Protein 2HH7 (pdb70)

Solvent-accessible surface area: 6516 Å² total; per-residue (Å²): 220,80,44,84,43,78,93,49,4,63,66,81,94,97,97,10,159,40,60,72,69,29,9,81,152,49,100,144,90,133,28,142,93,66,60,7,120,126,60,71,60,40,12,103,69,20,85,104,108,2,88,142,19,73,70,92,6,49,70,90,47,82,50,54,84,25,106,103,120,59,59,24,122,66,18,71,101,111,30,108,71,82,96,166,197

Foldseek 3Di:
DDDPLRVVLVVLVVVLVVLVVVLVVCVVVVHDPVVSVVSVVVSVVSVVVSVVSVVVCCCVDVLCVLVDDPRPPVSVVVVVVSVPD

Organism: Mycobacterium tuberculosis (strain ATCC 25618 / H37Rv) (NCBI:txid83332)

Sequence (85 aa):
ELTAKKRAALNRLKTVRGHLDGIVRMLESDAYCVDVMKQISAVQSSLERANRVMLHNHLETCFSTAVLDGHGQAAIEELIDAVKF

Radius of gyration: 17.26 Å; Cα contacts (8 Å, |Δi|>4): 41; chains: 1; bounding box: 43×41×21 Å

CATH classification: 1.20.58.1000

Nearest PDB structures (foldseek):
  2hh7-assembly1_A  TM=1.012E+00  e=1.322E-11  Mycobacterium tuberculosis
  4m1p-assembly1_A  TM=8.797E-01  e=3.944E-04  Geobacillus thermodenitrificans NG80-2
  5fmn-assembly1_B  TM=7.597E-01  e=1.605E-03  Synechocystis sp. PCC 6803
  4uig-assembly1_A  TM=8.206E-01  e=2.461E-03  Streptomyces lividans
  5lcy-assembly1_C  TM=7.341E-01  e=7.383E-03  Salmonella enterica subsp. enterica serovar Typhimurium

B-factor: mean 81.81, std 24.93, range [36.91, 161.06]

Secondary structure (DSSP, 8-state):
---HHHHHHHHHHHHHHHHHHHHHHHHHTT--HHHHHHHHHHHHHHHHHHHHHHHHHHIIIIITT-SSTTHHHHHHHHHHHTT--

GO terms:
  GO:0045892 negative regulation of DNA-templated transcription (P, IEP)
  GO:0000976 transcription cis-regulatory region binding (F, EXP)
  GO:0032993 protein-DNA complex (C, EXP)
  GO:0001217 DNA-binding transcription repressor activity (F, EXP)
  GO:0097077 copper ion sensor activity (F, IDA)
  GO:0005507 copper ion binding (F, IDA)
  GO:0003677 DNA binding (F, IDA)
  GO:0010272 response to silver ion (P, IDA)
  GO:0046688 response to copper ion (P, IEP)
  GO:0046688 response to copper ion (P, IDA)
  GO:0005515 protein binding (F, IPI)

Structure (mmCIF, N/CA/C/O backbone):
data_2HH7
#
_entry.id   2HH7
#
_cell.length_a   91.059
_cell.length_b   91.059
_cell.length_c   46.779
_cell.angle_alpha   90.00
_cell.angle_beta   90.00
_cell.angle_gamma   120.00
#
_symmetry.space_group_name_H-M   'P 64 2 2'
#
loop_
_entity.id
_entity.type
_entity.pdbx_description
1 polymer 'Hypothetical protein CsoR'
2 non-polymer 'COPPER (I) ION'
3 water water
#
loop_
_atom_site.group_PDB
_atom_site.id
_atom_site.type_symbol
_atom_site.label_atom_id
_atom_site.label_alt_id
_atom_site.label_comp_id
_atom_site.label_asym_id
_atom_site.label_entity_id
_atom_site.label_seq_id
_atom_site.pdbx_PDB_ins_code
_atom_site.Cartn_x
_atom_site.Cartn_y
_atom_site.Cartn_z
_atom_site.occupancy
_atom_site.B_iso_or_equiv
_atom_site.auth_seq_id
_atom_site.auth_comp_id
_atom_site.auth_asym_id
_atom_site.auth_atom_id
_atom_site.pdbx_PDB_model_num
ATOM 1 N N . GLU A 1 4 ? 29.192 -7.334 -5.503 1.00 106.99 4 GLU A N 1
ATOM 2 C CA . GLU A 1 4 ? 29.581 -7.690 -4.134 1.00 112.00 4 GLU A CA 1
ATOM 3 C C . GLU A 1 4 ? 28.964 -9.031 -3.631 1.00 106.84 4 GLU A C 1
ATOM 4 O O . GLU A 1 4 ? 27.845 -9.400 -4.028 1.00 89.67 4 GLU A O 1
ATOM 10 N N . LEU A 1 5 ? 29.679 -9.732 -2.740 1.00 91.68 5 LEU A N 1
ATOM 11 C CA . LEU A 1 5 ? 29.490 -11.188 -2.565 1.00 93.51 5 LEU A CA 1
ATOM 12 C C . LEU A 1 5 ? 28.615 -11.685 -1.428 1.00 85.93 5 LEU A C 1
ATOM 13 O O . LEU A 1 5 ? 28.903 -11.427 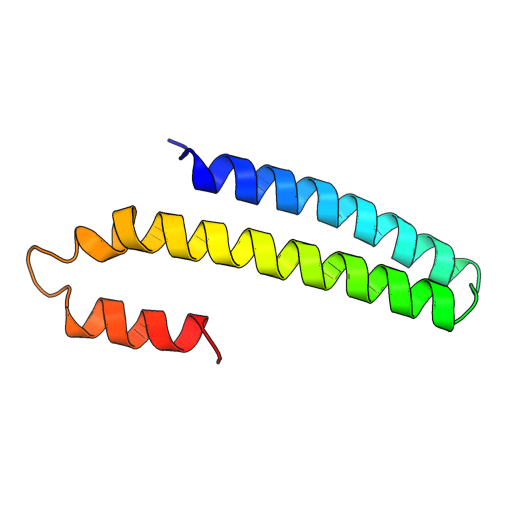-0.258 1.00 90.41 5 LEU A O 1
ATOM 18 N N . THR A 1 6 ? 27.599 -12.471 -1.792 1.00 86.63 6 THR A N 1
ATOM 19 C CA . THR A 1 6 ? 26.613 -13.050 -0.847 1.00 91.29 6 THR A CA 1
ATOM 20 C C . THR A 1 6 ? 27.126 -13.957 0.293 1.00 81.44 6 THR A C 1
ATOM 21 O O . THR A 1 6 ? 28.164 -14.616 0.185 1.00 84.12 6 THR A O 1
ATOM 25 N N . ALA A 1 7 ? 26.378 -13.932 1.395 1.00 91.27 7 ALA A N 1
ATOM 26 C CA . ALA A 1 7 ? 26.266 -15.045 2.348 1.00 106.75 7 ALA A CA 1
ATOM 27 C C . ALA A 1 7 ? 26.700 -16.383 1.746 1.00 98.85 7 ALA A C 1
ATOM 28 O O . ALA A 1 7 ? 27.836 -16.871 1.960 1.00 73.51 7 ALA A O 1
ATOM 30 N N . LYS A 1 8 ? 25.747 -16.941 0.993 1.00 87.91 8 LYS A N 1
A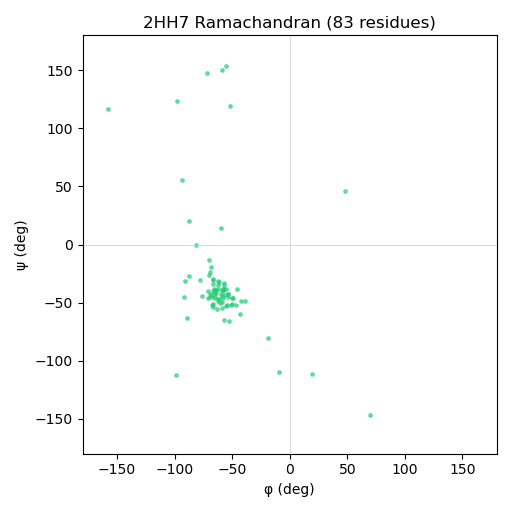TOM 31 C CA . LYS A 1 8 ? 25.836 -18.236 0.340 1.00 89.20 8 LYS A CA 1
ATOM 32 C C . LYS A 1 8 ? 26.980 -18.336 -0.694 1.00 84.23 8 LYS A C 1
ATOM 33 O O . LYS A 1 8 ? 27.730 -19.315 -0.691 1.00 89.79 8 LYS A O 1
ATOM 39 N N . LYS A 1 9 ? 27.123 -17.341 -1.570 1.00 78.14 9 LYS A N 1
ATOM 40 C CA . LYS A 1 9 ? 28.198 -17.371 -2.568 1.00 75.33 9 LYS A CA 1
ATOM 41 C C . LYS A 1 9 ? 29.610 -17.358 -1.981 1.00 78.95 9 LYS A C 1
ATOM 42 O O . LYS A 1 9 ? 30.507 -17.931 -2.571 1.00 63.94 9 LYS A O 1
ATOM 48 N N . ARG A 1 10 ? 29.800 -16.710 -0.831 1.00 69.06 10 ARG A N 1
ATOM 49 C CA . ARG A 1 10 ? 31.047 -16.800 -0.090 1.00 73.37 10 ARG A CA 1
ATOM 50 C C . ARG A 1 10 ? 31.355 -18.247 0.337 1.00 87.36 10 ARG A C 1
ATOM 51 O O . ARG A 1 10 ? 32.462 -18.788 0.119 1.00 71.38 10 ARG A O 1
ATOM 59 N N . ALA A 1 11 ? 30.352 -18.867 0.946 1.00 81.02 11 ALA A N 1
ATOM 60 C CA . ALA A 1 11 ? 30.511 -20.162 1.572 1.00 68.65 11 ALA A CA 1
ATOM 61 C C . ALA A 1 11 ? 30.733 -21.257 0.528 1.00 77.59 11 ALA A C 1
ATOM 62 O O . ALA A 1 11 ? 31.619 -22.120 0.687 1.00 74.10 11 ALA A O 1
ATOM 64 N N . ALA A 1 12 ? 29.910 -21.200 -0.522 1.00 59.95 12 ALA A N 1
ATOM 65 C CA . ALA A 1 12 ? 30.082 -21.984 -1.734 1.00 61.29 12 ALA A CA 1
ATOM 66 C C . ALA A 1 12 ? 31.524 -21.885 -2.278 1.00 65.54 12 ALA A C 1
ATOM 67 O O . ALA A 1 12 ? 32.139 -22.885 -2.653 1.00 56.08 12 ALA A O 1
ATOM 69 N N . LEU A 1 13 ? 32.030 -20.660 -2.315 1.00 57.48 13 LEU A N 1
ATOM 70 C CA . LEU A 1 13 ? 33.383 -20.351 -2.720 1.00 68.00 13 LEU A CA 1
ATOM 71 C C . LEU A 1 13 ? 34.402 -21.000 -1.791 1.00 71.76 13 LEU A C 1
ATOM 72 O O . LEU A 1 13 ? 35.366 -21.610 -2.232 1.00 61.85 13 LEU A O 1
ATOM 77 N N . ASN A 1 14 ? 34.215 -20.847 -0.494 1.00 62.32 14 ASN A N 1
ATOM 7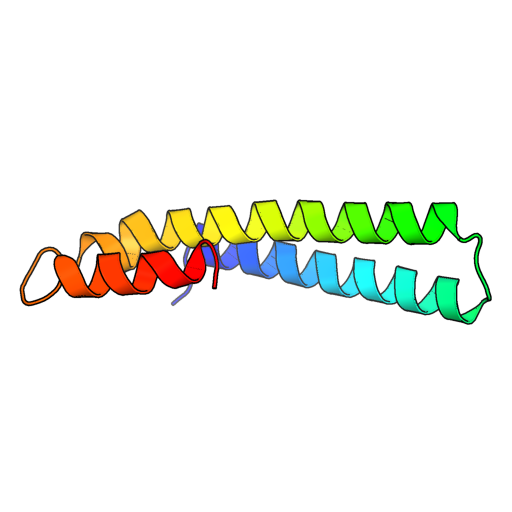8 C CA . ASN A 1 14 ? 35.176 -21.434 0.401 1.00 64.49 14 ASN A CA 1
ATOM 79 C C . ASN A 1 14 ? 35.080 -22.947 0.316 1.00 72.99 14 ASN A C 1
ATOM 80 O O . ASN A 1 14 ? 36.104 -23.623 0.248 1.00 63.94 14 ASN A O 1
ATOM 85 N N . ARG A 1 15 ? 33.851 -23.464 0.289 1.00 59.62 15 ARG A N 1
ATOM 86 C CA . ARG A 1 15 ? 33.633 -24.884 0.094 1.00 62.04 15 ARG A CA 1
ATOM 87 C C . ARG A 1 15 ? 34.405 -25.395 -1.132 1.00 61.60 15 ARG A C 1
ATOM 88 O O . ARG A 1 15 ? 35.159 -26.367 -1.031 1.00 54.60 15 ARG A O 1
ATOM 96 N N . LEU A 1 16 ? 34.224 -24.724 -2.266 1.00 56.40 16 LEU A N 1
ATOM 97 C CA . LEU A 1 16 ? 34.952 -25.021 -3.499 1.00 64.26 16 LEU A CA 1
ATOM 98 C C . LEU A 1 16 ? 36.475 -24.987 -3.353 1.00 69.64 16 LEU A C 1
ATOM 99 O O . LEU A 1 16 ? 37.171 -25.811 -3.970 1.00 59.94 16 LEU A O 1
ATOM 104 N N . LYS A 1 17 ? 36.987 -24.033 -2.566 1.00 59.36 17 LYS A N 1
ATOM 105 C CA . LYS A 1 17 ? 38.430 -23.902 -2.368 1.00 64.80 17 LYS A CA 1
ATOM 106 C C . LYS A 1 17 ? 38.952 -25.122 -1.615 1.00 70.81 17 LYS A C 1
ATOM 107 O O . LYS A 1 17 ? 39.931 -25.765 -2.036 1.00 64.72 17 LYS A O 1
ATOM 113 N N . THR A 1 18 ? 38.291 -25.412 -0.498 1.00 56.94 18 THR A N 1
ATOM 114 C CA . THR A 1 18 ? 38.460 -26.659 0.242 1.00 73.36 18 THR A CA 1
ATOM 115 C C . THR A 1 18 ? 38.456 -27.930 -0.638 1.00 67.11 18 THR A C 1
ATOM 116 O O . THR A 1 18 ? 39.218 -28.855 -0.395 1.00 64.35 18 THR A O 1
ATOM 120 N N . VAL A 1 19 ? 37.608 -27.959 -1.660 1.00 58.30 19 VAL A N 1
ATOM 121 C CA . VAL A 1 19 ? 37.470 -29.145 -2.489 1.00 69.24 19 VAL A CA 1
ATOM 122 C C . VAL A 1 19 ? 38.636 -29.258 -3.481 1.00 78.97 19 VAL A C 1
ATOM 123 O O . VAL A 1 19 ? 39.045 -30.367 -3.884 1.00 73.62 19 VAL A O 1
ATOM 127 N N . ARG A 1 20 ? 39.169 -28.112 -3.891 1.00 70.78 20 ARG A N 1
ATOM 128 C CA . ARG A 1 20 ? 40.304 -28.142 -4.801 1.00 74.33 20 ARG A CA 1
ATOM 129 C C . ARG A 1 20 ? 41.542 -28.735 -4.125 1.00 65.37 20 ARG A C 1
ATOM 130 O O . ARG A 1 20 ? 42.363 -29.347 -4.772 1.00 65.39 20 ARG A O 1
ATOM 138 N N . GLY A 1 21 ? 41.644 -28.571 -2.813 1.00 57.37 21 GLY A N 1
ATOM 139 C CA . GLY A 1 21 ? 42.746 -29.118 -2.057 1.00 72.16 21 GLY A CA 1
ATOM 140 C C . GLY A 1 21 ? 42.531 -30.600 -1.878 1.00 82.53 21 GLY A C 1
ATOM 141 O O . GLY A 1 21 ? 43.468 -31.390 -2.051 1.00 63.82 21 GLY A O 1
ATOM 142 N N . HIS A 1 22 ? 41.292 -30.963 -1.533 1.00 73.36 22 HIS A N 1
ATOM 143 C CA . HIS A 1 22 ? 40.870 -32.355 -1.466 1.00 74.42 22 HIS A CA 1
ATOM 144 C C . HIS A 1 22 ? 41.253 -33.100 -2.764 1.00 64.01 22 HIS A C 1
ATOM 145 O O . HIS A 1 22 ? 41.790 -34.199 -2.730 1.00 63.68 22 HIS A O 1
ATOM 152 N N . LEU A 1 23 ? 40.974 -32.472 -3.900 1.00 63.33 23 LEU A N 1
ATOM 153 C CA . LEU A 1 23 ? 41.337 -32.967 -5.232 1.00 70.14 23 LEU A CA 1
ATOM 154 C C . LEU A 1 23 ? 42.846 -33.196 -5.466 1.00 70.25 23 LEU A C 1
ATOM 155 O O . LEU A 1 23 ? 43.267 -34.125 -6.166 1.00 60.31 23 LEU A O 1
ATOM 160 N N . ASP A 1 24 ? 43.644 -32.286 -4.921 1.00 72.65 24 ASP A N 1
ATOM 161 C CA . ASP A 1 24 ? 45.101 -32.343 -4.983 1.00 74.45 24 ASP A CA 1
ATOM 162 C C . ASP A 1 24 ? 45.651 -33.607 -4.362 1.00 67.44 24 ASP A C 1
ATOM 163 O O . ASP A 1 24 ? 46.573 -34.232 -4.893 1.00 54.31 24 ASP A O 1
ATOM 168 N N . GLY A 1 25 ? 45.079 -33.917 -3.199 1.00 69.32 25 GLY A N 1
ATOM 169 C CA . GLY A 1 25 ? 45.381 -35.084 -2.402 1.00 65.98 25 GLY A CA 1
ATOM 170 C C . GLY A 1 25 ? 45.102 -36.337 -3.181 1.00 70.87 25 GLY A C 1
ATOM 171 O O . GLY A 1 25 ? 45.906 -37.268 -3.158 1.00 67.47 25 GLY A O 1
ATOM 172 N N . ILE A 1 26 ? 43.980 -36.345 -3.895 1.00 62.28 26 ILE A N 1
ATOM 173 C CA . ILE A 1 26 ? 43.581 -37.515 -4.645 1.00 56.76 26 ILE A CA 1
ATOM 174 C C . ILE A 1 26 ? 44.510 -37.692 -5.826 1.00 54.66 26 ILE A C 1
ATOM 175 O O . ILE A 1 26 ? 44.951 -38.806 -6.102 1.00 66.53 26 ILE A O 1
ATOM 180 N N . VAL A 1 27 ? 44.781 -36.597 -6.539 1.00 64.80 27 VAL A N 1
ATOM 181 C CA . VAL A 1 27 ? 45.730 -36.596 -7.669 1.00 78.76 27 VAL A CA 1
ATOM 182 C C . VAL A 1 27 ? 47.070 -37.167 -7.224 1.00 72.37 27 VAL A C 1
ATOM 183 O O . VAL A 1 27 ? 47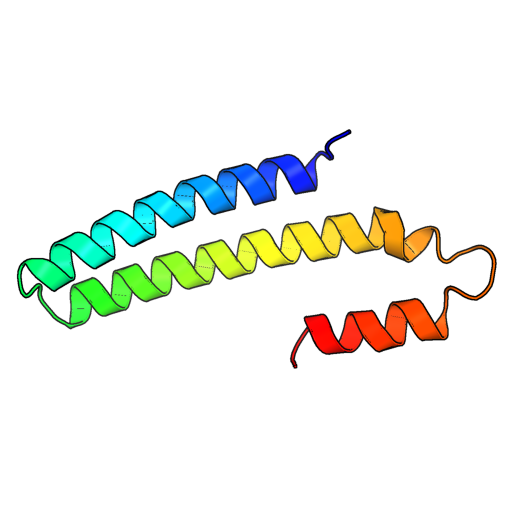.672 -37.979 -7.895 1.00 67.22 27 VAL A O 1
ATOM 187 N N . ARG A 1 28 ? 47.483 -36.754 -6.041 1.00 61.49 28 ARG A N 1
ATOM 188 C CA . ARG A 1 28 ? 48.709 -37.170 -5.424 1.00 69.54 28 ARG A CA 1
ATOM 189 C C . ARG A 1 28 ? 48.757 -38.691 -5.125 1.00 73.81 28 ARG A C 1
ATOM 190 O O . ARG A 1 28 ? 49.672 -39.423 -5.528 1.00 68.22 28 ARG A O 1
ATOM 198 N N . MET A 1 29 ? 47.778 -39.178 -4.400 1.00 64.34 29 MET A N 1
ATOM 199 C CA . MET A 1 29 ? 47.775 -40.591 -4.104 1.00 81.12 29 MET A CA 1
ATOM 200 C C . MET A 1 29 ? 47.665 -41.473 -5.360 1.00 74.37 29 MET A C 1
ATOM 201 O O . MET A 1 29 ? 48.252 -42.545 -5.428 1.00 67.34 29 MET A O 1
ATOM 206 N N . LEU A 1 30 ? 46.926 -41.010 -6.356 1.00 75.43 30 LEU A N 1
ATOM 207 C CA . LEU A 1 30 ? 46.783 -41.772 -7.589 1.00 78.07 30 LEU A CA 1
ATOM 208 C C . LEU A 1 30 ? 48.150 -41.835 -8.258 1.00 71.35 30 LEU A C 1
ATOM 209 O O . LEU A 1 30 ? 48.547 -42.851 -8.819 1.00 85.12 30 LEU A O 1
ATOM 214 N N . GLU A 1 31 ? 48.881 -40.740 -8.178 1.00 67.89 31 GLU A N 1
ATOM 215 C CA . GLU A 1 31 ? 50.227 -40.677 -8.737 1.00 86.39 31 GLU A CA 1
ATOM 216 C C . GLU A 1 31 ? 51.196 -41.691 -8.078 1.00 83.83 31 GLU A C 1
ATOM 217 O O . GLU A 1 31 ? 52.091 -42.210 -8.741 1.00 74.08 31 GLU A O 1
ATOM 223 N N . SER A 1 32 ? 50.988 -41.962 -6.788 1.00 63.87 32 SER A N 1
ATOM 224 C CA . SER A 1 32 ? 51.754 -42.935 -6.028 1.00 71.34 32 SER A CA 1
ATOM 225 C C . SER A 1 32 ? 51.187 -44.341 -6.116 1.00 78.55 32 SER A C 1
ATOM 226 O O . SER A 1 32 ? 51.487 -45.172 -5.251 1.00 77.61 32 SER A O 1
ATOM 229 N N . ASP A 1 33 ? 50.371 -44.582 -7.153 1.00 76.88 33 ASP A N 1
ATOM 230 C CA . ASP A 1 33 ? 49.635 -45.841 -7.374 1.00 72.34 33 ASP A CA 1
ATOM 231 C C . ASP A 1 33 ? 48.895 -46.349 -6.115 1.00 66.56 33 ASP A C 1
ATOM 232 O O . ASP A 1 33 ? 48.948 -47.543 -5.766 1.00 61.48 33 ASP 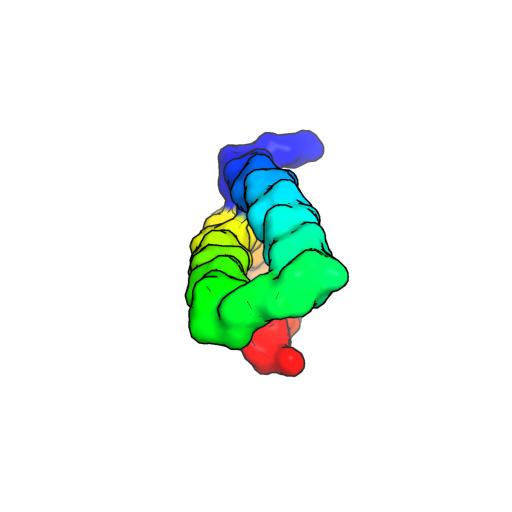A O 1
ATOM 237 N N . ALA A 1 34 ? 48.198 -45.424 -5.450 1.00 60.60 34 ALA A N 1
ATOM 238 C CA . ALA A 1 34 ? 47.366 -45.722 -4.262 1.00 69.65 34 ALA A CA 1
ATOM 239 C C . ALA A 1 34 ? 46.296 -46.803 -4.427 1.00 72.49 34 ALA A C 1
ATOM 240 O O . ALA A 1 34 ? 45.778 -47.048 -5.520 1.00 72.46 34 ALA A O 1
ATOM 242 N N . TYR A 1 35 ? 45.970 -47.429 -3.306 1.00 63.80 35 TYR A N 1
ATOM 243 C CA . TYR A 1 35 ? 44.881 -48.390 -3.228 1.00 74.60 35 TYR A CA 1
ATOM 244 C C . TYR A 1 35 ? 43.523 -47.884 -3.781 1.00 78.00 35 TYR A C 1
ATOM 245 O O . TYR A 1 35 ? 42.944 -46.876 -3.300 1.00 62.83 35 TYR A O 1
ATOM 254 N N . CYS A 1 36 ? 43.055 -48.606 -4.799 1.00 61.60 36 CYS A N 1
ATOM 255 C CA . CYS A 1 36 ? 41.860 -48.276 -5.548 1.00 68.14 36 CYS A CA 1
ATOM 256 C C . CYS A 1 36 ? 40.703 -47.821 -4.645 1.00 64.80 36 CYS A C 1
ATOM 257 O O . CYS A 1 36 ? 40.081 -46.795 -4.878 1.00 58.88 36 CYS A O 1
ATOM 260 N N . VAL A 1 37 ? 40.420 -48.568 -3.601 1.00 58.60 37 VAL A N 1
ATOM 261 C CA . VAL A 1 37 ? 39.201 -48.306 -2.866 1.00 61.96 37 VAL A CA 1
ATOM 262 C C . VAL A 1 37 ? 39.307 -46.986 -2.133 1.00 66.85 37 VAL A C 1
ATOM 263 O O . VAL A 1 37 ? 38.374 -46.201 -2.101 1.00 74.22 37 VAL A O 1
ATOM 267 N N . ASP A 1 38 ? 40.464 -46.749 -1.538 1.00 72.74 38 ASP A N 1
ATOM 268 C CA . ASP A 1 38 ? 40.747 -45.505 -0.831 1.00 74.19 38 ASP A CA 1
ATOM 269 C C . ASP A 1 38 ? 40.541 -44.217 -1.667 1.00 66.96 38 ASP A C 1
ATOM 270 O O . ASP A 1 38 ? 39.852 -43.269 -1.212 1.00 61.08 38 ASP A O 1
ATOM 275 N N . VAL A 1 39 ? 41.179 -44.202 -2.849 1.00 48.05 39 VAL A N 1
ATOM 276 C CA . VAL A 1 39 ? 40.962 -43.239 -3.937 1.00 52.87 39 VAL A CA 1
ATOM 277 C C . VAL A 1 39 ? 39.460 -43.078 -4.302 1.00 70.71 39 VAL A C 1
ATOM 278 O O . VAL A 1 39 ? 38.938 -41.967 -4.377 1.00 53.15 39 VAL A O 1
ATOM 282 N N . MET A 1 40 ? 38.783 -44.201 -4.543 1.00 65.82 40 MET A N 1
ATOM 283 C CA . MET A 1 40 ? 37.363 -44.188 -4.789 1.00 57.77 40 MET A CA 1
ATOM 284 C C . MET A 1 40 ? 36.593 -43.476 -3.684 1.00 63.13 40 MET A C 1
ATOM 285 O O . MET A 1 40 ? 35.730 -42.669 -3.979 1.00 47.04 40 MET A O 1
ATOM 290 N N . LYS A 1 41 ? 36.918 -43.750 -2.422 1.00 53.25 41 LYS A N 1
ATOM 291 C CA . LYS A 1 41 ? 36.255 -43.073 -1.303 1.00 56.09 41 LYS A CA 1
ATOM 292 C C . LYS A 1 41 ? 36.626 -41.583 -1.157 1.00 69.37 41 LYS A C 1
ATOM 293 O O . LYS A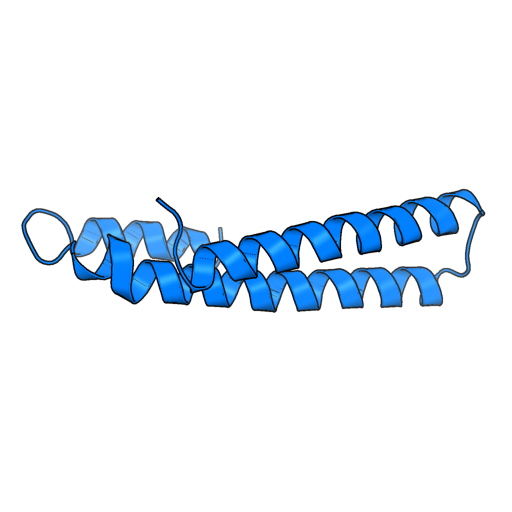 1 41 ? 35.856 -40.812 -0.588 1.00 67.74 41 LYS A O 1
ATOM 299 N N . GLN A 1 42 ? 37.804 -41.168 -1.619 1.00 58.83 42 GLN A N 1
ATOM 300 C CA . GLN A 1 42 ? 38.125 -39.739 -1.549 1.00 61.23 42 GLN A CA 1
ATOM 301 C C . GLN A 1 42 ? 37.270 -39.028 -2.568 1.00 63.34 42 GLN A C 1
ATOM 302 O O . GLN A 1 42 ? 36.751 -37.947 -2.333 1.00 61.01 42 GLN A O 1
ATOM 308 N N . ILE A 1 43 ? 37.143 -39.678 -3.713 1.00 63.53 43 ILE A N 1
ATOM 309 C CA . ILE A 1 43 ? 36.484 -39.120 -4.860 1.00 55.09 43 ILE A CA 1
ATOM 310 C C . ILE A 1 43 ? 35.013 -38.886 -4.536 1.00 65.98 43 ILE A C 1
ATOM 311 O O . ILE A 1 43 ? 34.427 -37.840 -4.832 1.00 60.68 43 ILE A O 1
ATOM 316 N N . SER A 1 44 ? 34.446 -39.857 -3.856 1.00 60.85 44 SER A N 1
ATOM 317 C CA . SER A 1 44 ? 33.136 -39.737 -3.306 1.00 54.54 44 SER A CA 1
ATOM 318 C C . SER A 1 44 ? 32.992 -38.662 -2.234 1.00 56.61 44 SER A C 1
ATOM 319 O O . SER A 1 44 ? 31.964 -38.006 -2.158 1.00 60.65 44 SER A O 1
ATOM 322 N N . ALA A 1 45 ? 33.983 -38.516 -1.372 1.00 52.95 45 ALA A N 1
ATOM 323 C CA . ALA A 1 45 ? 33.962 -37.424 -0.418 1.00 56.79 45 ALA A CA 1
ATOM 324 C C . ALA A 1 45 ? 33.882 -36.060 -1.164 1.00 67.92 45 ALA A C 1
ATOM 325 O O . ALA A 1 45 ? 33.077 -35.202 -0.818 1.00 59.59 45 ALA A O 1
ATOM 327 N N . VAL A 1 46 ? 34.699 -35.884 -2.199 1.00 58.20 46 VAL A N 1
ATOM 328 C CA . VAL A 1 46 ? 34.708 -34.660 -2.985 1.00 63.99 46 VAL A CA 1
ATOM 329 C C . VAL A 1 46 ? 33.325 -34.378 -3.600 1.00 69.46 46 VAL A C 1
ATOM 330 O O . VAL A 1 46 ? 32.812 -33.268 -3.486 1.00 61.28 46 VAL A O 1
ATOM 334 N N . GLN A 1 47 ? 32.731 -35.386 -4.244 1.00 64.39 47 GLN A N 1
ATOM 335 C CA . GLN A 1 47 ? 31.408 -35.250 -4.856 1.00 65.33 47 GLN A CA 1
ATOM 336 C C . GLN A 1 47 ? 30.327 -34.822 -3.853 1.00 71.68 47 GLN A C 1
ATOM 337 O O . GLN A 1 47 ? 29.421 -34.039 -4.177 1.00 62.10 47 GLN A O 1
ATOM 343 N N . SER A 1 48 ? 30.395 -35.344 -2.639 1.00 53.55 48 SER A N 1
ATOM 344 C CA . SER A 1 48 ? 29.398 -34.960 -1.652 1.00 69.82 48 SER A CA 1
ATOM 345 C C . SER A 1 48 ? 29.481 -33.457 -1.270 1.00 75.66 48 SER A C 1
ATOM 346 O O . SER A 1 48 ? 28.439 -32.767 -1.124 1.00 61.82 48 SER A O 1
ATOM 349 N N . SER A 1 49 ? 30.715 -32.961 -1.133 1.00 65.50 49 SER A N 1
ATOM 350 C CA . SER A 1 49 ? 30.967 -31.553 -0.852 1.00 62.51 49 SER A CA 1
ATOM 351 C C . SER A 1 49 ? 30.486 -30.669 -2.038 1.00 72.87 49 SER A C 1
ATOM 352 O O . SER A 1 49 ? 29.897 -29.588 -1.849 1.00 66.92 49 SER A O 1
ATOM 355 N N . LEU A 1 50 ? 30.712 -31.158 -3.258 1.00 54.00 50 LEU A N 1
ATOM 356 C CA . LEU A 1 50 ? 30.187 -30.520 -4.458 1.00 56.23 50 LEU A CA 1
ATOM 357 C C . LEU A 1 50 ? 28.656 -30.409 -4.414 1.00 73.84 50 LEU A C 1
ATOM 358 O O . LEU A 1 50 ? 28.076 -29.390 -4.814 1.00 64.57 50 LEU A O 1
ATOM 363 N N . GLU A 1 51 ? 28.003 -31.456 -3.917 1.00 71.68 51 GLU A N 1
ATOM 364 C CA . GLU A 1 51 ? 26.555 -31.452 -3.877 1.00 75.73 51 GLU A CA 1
ATOM 365 C C . GLU A 1 51 ? 26.067 -30.400 -2.909 1.00 67.52 51 GLU A C 1
ATOM 366 O O . GLU A 1 51 ? 25.106 -29.714 -3.198 1.00 60.87 51 GLU A O 1
ATOM 372 N N . ARG A 1 52 ? 26.752 -30.278 -1.772 1.00 72.78 52 ARG A N 1
ATOM 373 C CA . ARG A 1 52 ? 26.388 -29.308 -0.754 1.00 75.07 52 ARG A CA 1
ATOM 374 C C . ARG A 1 52 ? 26.564 -27.871 -1.257 1.00 81.84 52 ARG A C 1
ATOM 375 O O . ARG A 1 52 ? 25.685 -27.015 -1.059 1.00 74.12 52 ARG A O 1
ATOM 383 N N . ALA A 1 53 ? 27.695 -27.626 -1.918 1.00 72.59 53 ALA A N 1
ATOM 384 C CA . ALA A 1 53 ? 27.991 -26.325 -2.483 1.00 70.40 53 ALA A CA 1
ATOM 385 C C . ALA A 1 53 ? 26.958 -25.946 -3.558 1.00 68.65 53 ALA A C 1
ATOM 386 O O . ALA A 1 53 ? 26.558 -24.773 -3.684 1.00 52.75 53 ALA A O 1
ATOM 388 N N . ASN A 1 54 ? 26.540 -26.931 -4.345 1.00 50.37 54 ASN A N 1
ATOM 389 C CA . ASN A 1 54 ? 25.628 -26.630 -5.431 1.00 62.92 54 ASN A CA 1
ATOM 390 C C . ASN A 1 54 ? 24.276 -26.241 -4.899 1.00 75.37 54 ASN A C 1
ATOM 391 O O . ASN A 1 54 ? 23.501 -25.574 -5.574 1.00 76.79 54 ASN A O 1
ATOM 396 N N . ARG A 1 55 ? 23.974 -26.680 -3.691 1.00 59.05 55 ARG A N 1
ATOM 397 C CA . ARG A 1 55 ? 22.631 -26.501 -3.222 1.00 79.18 55 ARG A CA 1
ATOM 398 C C . ARG A 1 55 ? 22.516 -25.167 -2.470 1.00 78.12 55 ARG A C 1
ATOM 399 O O . ARG A 1 55 ? 21.460 -24.507 -2.503 1.00 65.14 55 ARG A O 1
ATOM 407 N N . VAL A 1 56 ? 23.613 -24.773 -1.824 1.00 60.50 56 VAL A N 1
ATOM 408 C CA . VAL A 1 56 ? 23.773 -23.401 -1.380 1.00 70.76 56 VAL A CA 1
ATOM 409 C C . VAL A 1 56 ? 23.636 -22.419 -2.570 1.00 70.84 56 VAL A C 1
ATOM 410 O O . VAL A 1 56 ? 22.943 -21.402 -2.458 1.00 62.85 56 VAL A O 1
ATOM 414 N N . MET A 1 57 ? 24.263 -22.757 -3.703 1.00 58.52 57 MET A N 1
ATOM 415 C CA . MET A 1 57 ? 24.131 -21.984 -4.941 1.00 67.57 57 MET A CA 1
ATOM 416 C C . MET A 1 57 ? 22.664 -21.772 -5.313 1.00 64.16 57 MET A C 1
ATOM 417 O O . MET A 1 57 ? 22.172 -20.653 -5.321 1.00 62.24 57 MET A O 1
ATOM 422 N N . LEU A 1 58 ? 22.000 -22.868 -5.633 1.00 66.69 58 LEU A N 1
ATOM 423 C CA . LEU A 1 58 ? 20.576 -22.919 -5.842 1.00 61.92 58 LEU A CA 1
ATOM 424 C C . LEU A 1 58 ? 19.832 -22.048 -4.856 1.00 72.89 58 LEU A C 1
ATOM 425 O O . LEU A 1 58 ? 18.920 -21.259 -5.238 1.00 46.47 58 LEU A O 1
ATOM 430 N N . HIS A 1 59 ? 20.200 -22.214 -3.587 1.00 48.24 59 HIS A N 1
ATOM 431 C CA . HIS A 1 59 ? 19.472 -21.523 -2.562 1.00 53.63 59 HIS A CA 1
ATOM 432 C C . HIS A 1 59 ? 19.680 -20.020 -2.688 1.00 69.61 59 HIS A C 1
ATOM 433 O O . HIS A 1 59 ? 18.698 -19.259 -2.809 1.00 63.50 59 HIS A O 1
ATOM 440 N N . ASN A 1 60 ? 20.944 -19.599 -2.710 1.00 64.20 60 ASN A N 1
ATOM 441 C CA . ASN A 1 60 ? 21.255 -18.238 -3.134 1.00 63.99 60 ASN A CA 1
ATOM 442 C C . ASN A 1 60 ? 20.497 -17.749 -4.384 1.00 61.25 60 ASN A C 1
ATOM 443 O O . ASN A 1 60 ? 19.820 -16.738 -4.343 1.00 65.14 60 ASN A O 1
ATOM 448 N N . HIS A 1 61 ? 20.667 -18.437 -5.501 1.00 45.54 61 HIS A N 1
ATOM 449 C CA . HIS A 1 61 ? 19.929 -18.129 -6.712 1.00 61.00 61 HIS A CA 1
ATOM 450 C C . HIS A 1 61 ? 18.424 -17.918 -6.501 1.00 73.34 61 HIS A C 1
ATOM 451 O O . HIS A 1 61 ? 17.861 -16.919 -6.957 1.00 68.32 61 HIS A O 1
ATOM 458 N N . LEU A 1 62 ? 17.752 -18.855 -5.846 1.00 65.92 62 LEU A N 1
ATOM 459 C CA . LEU A 1 62 ? 16.314 -18.673 -5.652 1.00 74.32 62 LEU A CA 1
ATOM 460 C C . LEU A 1 62 ? 15.914 -17.348 -4.972 1.00 80.14 62 LEU A C 1
ATOM 461 O O . LEU A 1 62 ? 15.087 -16.626 -5.522 1.00 68.80 62 LEU A O 1
ATOM 466 N N . GLU A 1 63 ? 16.485 -17.018 -3.807 1.00 68.90 63 GLU A N 1
ATOM 467 C CA . GLU A 1 63 ? 16.143 -15.747 -3.153 1.00 70.36 63 GLU A CA 1
ATOM 468 C C . GLU A 1 63 ? 16.654 -14.505 -3.906 1.00 81.06 63 GLU A C 1
ATOM 469 O O . GLU A 1 63 ? 16.158 -13.379 -3.723 1.00 87.28 63 GLU A O 1
ATOM 475 N N . THR A 1 64 ? 17.637 -14.742 -4.761 1.00 75.25 64 THR A N 1
ATOM 476 C CA . THR A 1 64 ? 18.436 -13.714 -5.406 1.00 67.00 64 THR A CA 1
ATOM 477 C C . THR A 1 64 ? 17.875 -13.512 -6.796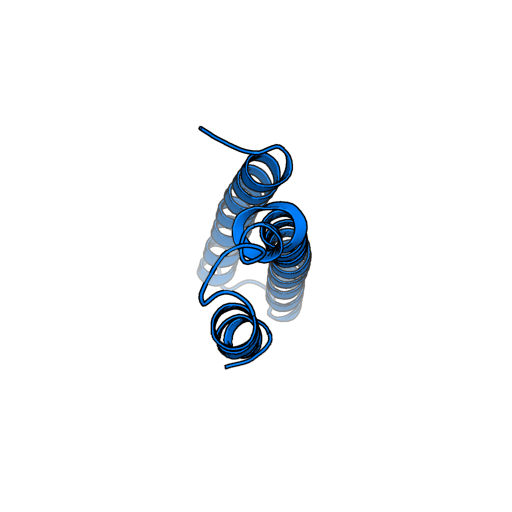 1.00 66.90 64 THR A C 1
ATOM 478 O O . THR A 1 64 ? 16.728 -13.089 -6.927 1.00 68.67 64 THR A O 1
ATOM 482 N N . CYS A 1 65 ? 18.638 -13.877 -7.818 1.00 73.48 65 CYS A N 1
ATOM 483 C CA . CYS A 1 65 ? 18.281 -13.611 -9.210 1.00 70.70 65 CYS A CA 1
ATOM 484 C C . CYS A 1 65 ? 16.938 -14.196 -9.597 1.00 78.18 65 CYS A C 1
ATOM 485 O O . CYS A 1 65 ? 16.243 -13.633 -10.473 1.00 72.62 65 CYS A O 1
ATOM 488 N N . PHE A 1 66 ? 16.611 -15.348 -8.983 1.00 77.86 66 PHE A N 1
ATOM 489 C CA . PHE A 1 66 ? 1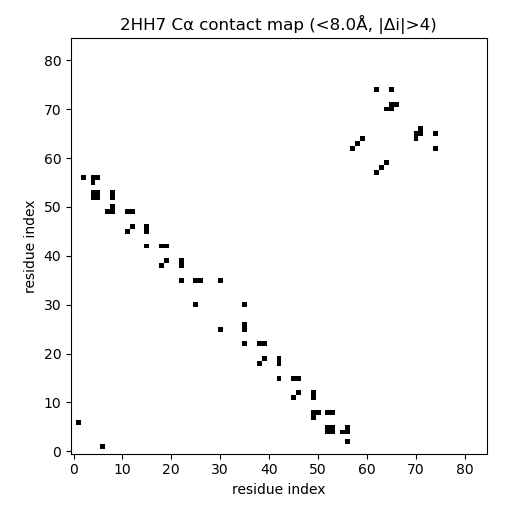5.419 -16.125 -9.360 1.00 85.56 66 PHE A CA 1
ATOM 490 C C . PHE A 1 66 ? 14.143 -15.358 -9.001 1.00 78.45 66 PHE A C 1
ATOM 491 O O . PHE A 1 66 ? 13.263 -15.188 -9.860 1.00 46.53 66 PHE A O 1
ATOM 499 N N . SER A 1 67 ? 14.069 -14.926 -7.739 1.00 66.10 67 SER A N 1
ATOM 500 C CA . SER A 1 67 ? 12.925 -14.217 -7.188 1.00 67.83 67 SER A CA 1
ATOM 501 C C . SER A 1 67 ? 12.642 -12.952 -8.001 1.00 93.68 67 SER A C 1
ATOM 502 O O . SER A 1 67 ? 11.590 -12.837 -8.654 1.00 91.14 67 SER A O 1
ATOM 505 N N . THR A 1 68 ? 13.604 -12.024 -7.960 1.00 94.19 68 THR A N 1
ATOM 506 C CA . THR A 1 68 ? 13.577 -10.782 -8.735 1.00 91.48 68 THR A CA 1
ATOM 507 C C . THR A 1 68 ? 13.514 -10.977 -10.281 1.00 97.99 68 THR A C 1
ATOM 508 O O . THR A 1 68 ? 13.786 -10.043 -11.058 1.00 111.17 68 THR A O 1
ATOM 512 N N . ALA A 1 69 ? 13.196 -12.197 -10.714 1.00 76.53 69 ALA A N 1
ATOM 513 C CA . ALA A 1 69 ? 12.464 -12.374 -11.952 1.00 87.12 69 ALA A CA 1
ATOM 514 C C . ALA A 1 69 ? 10.999 -12.444 -11.457 1.00 99.78 69 ALA A C 1
ATOM 515 O O . ALA A 1 69 ? 10.273 -13.429 -11.648 1.00 99.24 69 ALA A O 1
ATOM 517 N N . VAL A 1 70 ? 10.655 -11.370 -10.727 1.00 110.69 70 VAL A N 1
ATOM 518 C CA . VAL A 1 70 ? 9.311 -10.935 -10.318 1.00 103.04 70 VAL A CA 1
ATOM 519 C C . VAL A 1 70 ? 8.816 -10.040 -11.452 1.00 111.99 70 VAL A C 1
ATOM 520 O O . VAL A 1 70 ? 7.833 -10.313 -12.131 1.00 117.49 70 VAL A O 1
ATOM 524 N N . LEU A 1 71 ? 9.532 -8.944 -11.642 1.00 118.71 71 LEU A N 1
ATOM 525 C CA . LEU A 1 71 ? 9.209 -7.973 -12.662 1.00 133.71 71 LEU A CA 1
ATOM 526 C C . LEU A 1 71 ? 9.540 -8.581 -14.021 1.00 134.23 71 LEU A C 1
ATOM 527 O O . LEU A 1 71 ? 10.439 -9.399 -14.111 1.00 129.74 71 LEU A O 1
ATOM 532 N N . ASP A 1 72 ? 8.781 -8.214 -15.052 1.00 154.52 72 ASP A N 1
ATOM 533 C CA . ASP A 1 72 ? 9.100 -8.499 -16.476 1.00 155.25 72 ASP A CA 1
ATOM 534 C C . ASP A 1 72 ? 9.021 -9.954 -17.018 1.00 146.74 72 ASP A C 1
ATOM 535 O O . ASP A 1 72 ? 8.154 -10.725 -16.612 1.00 138.86 72 ASP A O 1
ATOM 540 N N . GLY A 1 73 ? 9.898 -10.294 -17.969 1.00 152.77 73 GLY A N 1
ATOM 541 C CA . GLY A 1 73 ? 9.872 -11.583 -18.656 1.00 157.06 73 GLY A CA 1
ATOM 542 C C . GLY A 1 73 ? 10.264 -12.790 -17.815 1.00 143.97 73 GLY A C 1
ATOM 543 O O . GLY A 1 73 ? 10.062 -13.943 -18.229 1.00 142.86 73 GLY A O 1
ATOM 544 N N . HIS A 1 74 ? 10.841 -12.496 -16.649 1.00 135.18 74 HIS A N 1
ATOM 545 C CA . HIS A 1 74 ? 11.160 -13.454 -15.587 1.00 113.59 74 HIS A CA 1
ATOM 546 C C . HIS A 1 74 ? 10.584 -14.854 -15.768 1.00 130.13 74 HIS A C 1
ATOM 547 O O . HIS A 1 74 ? 11.031 -15.616 -16.642 1.00 118.84 74 HIS A O 1
ATOM 554 N N . GLY A 1 75 ? 9.610 -15.172 -14.910 1.00 124.27 75 GLY A N 1
ATOM 555 C CA . GLY A 1 75 ? 8.809 -16.376 -14.992 1.00 101.24 75 GLY A CA 1
ATOM 556 C C . GLY A 1 75 ? 9.421 -17.485 -15.824 1.00 101.26 75 GLY A C 1
ATOM 557 O O . GLY A 1 75 ? 10.455 -18.059 -15.458 1.00 72.03 75 GLY A O 1
ATOM 558 N N . GLN A 1 76 ? 8.793 -17.753 -16.968 1.00 109.05 76 GLN A N 1
ATOM 559 C CA . GLN A 1 76 ? 9.055 -18.955 -17.766 1.00 107.88 76 GLN A CA 1
ATOM 560 C C . GLN A 1 76 ? 10.531 -19.168 -18.112 1.00 103.71 76 GLN A C 1
ATOM 561 O O . GLN A 1 76 ? 11.055 -20.293 -18.024 1.00 83.80 76 GLN A O 1
ATOM 567 N N . ALA A 1 77 ? 11.190 -18.075 -18.492 1.00 108.14 77 ALA A N 1
ATOM 568 C CA . ALA A 1 77 ? 12.585 -18.107 -18.901 1.00 95.57 77 ALA A CA 1
ATOM 569 C C . ALA A 1 77 ? 13.551 -18.484 -17.762 1.00 92.45 77 ALA A C 1
ATOM 570 O O . ALA A 1 77 ? 14.454 -19.306 -17.964 1.00 81.15 77 ALA A O 1
ATOM 572 N N . ALA A 1 78 ? 13.366 -17.871 -16.587 1.00 80.96 78 ALA A N 1
ATOM 573 C CA . ALA A 1 78 ? 14.200 -18.137 -15.408 1.00 74.10 78 ALA A CA 1
ATOM 574 C C . ALA A 1 78 ? 14.074 -19.596 -14.962 1.00 88.86 78 ALA A C 1
ATOM 575 O O . ALA A 1 78 ? 15.069 -20.271 -14.669 1.00 80.42 78 ALA A O 1
ATOM 577 N N . ILE A 1 79 ? 12.821 -20.041 -14.894 1.00 93.41 79 ILE A N 1
ATOM 578 C CA . ILE A 1 79 ? 12.441 -21.413 -14.622 1.00 83.71 79 ILE A CA 1
ATOM 579 C C . ILE A 1 79 ? 13.032 -22.333 -15.667 1.00 84.42 79 ILE A C 1
ATOM 580 O O . ILE A 1 79 ? 13.721 -23.294 -15.337 1.00 87.28 79 ILE A O 1
ATOM 585 N N . GLU A 1 80 ? 12.759 -22.039 -16.932 1.00 83.40 80 GLU A N 1
ATOM 586 C CA . GLU A 1 80 ? 13.068 -22.984 -18.003 1.00 93.44 80 GLU A CA 1
ATOM 587 C C . GLU A 1 80 ? 14.552 -23.323 -18.009 1.00 84.21 80 GLU A C 1
ATOM 588 O O . GLU A 1 80 ? 14.938 -24.472 -18.221 1.00 96.85 80 GLU A O 1
ATOM 594 N N . GLU A 1 81 ? 15.376 -22.314 -17.737 1.00 85.71 81 GLU A N 1
ATOM 595 C CA . GLU A 1 81 ? 16.836 -22.448 -17.750 1.00 98.27 81 GLU A CA 1
ATOM 596 C C . GLU A 1 81 ? 17.388 -22.908 -16.405 1.00 89.26 81 GLU A C 1
ATOM 597 O O . GLU A 1 81 ? 18.463 -23.492 -16.317 1.00 95.09 81 GLU A O 1
ATOM 603 N N . LEU A 1 82 ? 16.656 -22.597 -15.351 1.00 88.35 82 LEU A N 1
ATOM 604 C CA . LEU A 1 82 ? 16.920 -23.172 -14.053 1.00 86.70 82 LEU A CA 1
ATOM 605 C C . LEU A 1 82 ? 16.857 -24.699 -14.190 1.00 98.04 82 LEU A C 1
ATOM 606 O O . LEU A 1 82 ? 17.644 -25.415 -13.564 1.00 89.22 82 LEU A O 1
ATOM 611 N N . ILE A 1 83 ? 15.963 -25.192 -15.049 1.00 88.47 83 ILE A N 1
ATOM 612 C CA . ILE A 1 83 ? 15.729 -26.634 -15.163 1.00 93.20 83 ILE A CA 1
ATOM 613 C C . ILE A 1 83 ? 16.932 -27.417 -15.729 1.00 106.72 83 ILE A C 1
ATOM 614 O O . ILE A 1 83 ? 17.191 -28.554 -15.317 1.00 107.89 83 ILE A O 1
ATOM 619 N N . ASP A 1 84 ? 17.687 -26.808 -16.642 1.00 110.70 84 ASP A N 1
ATOM 620 C CA . ASP A 1 84 ? 18.891 -27.462 -17.169 1.00 109.02 84 ASP A CA 1
ATOM 621 C C . ASP A 1 84 ? 19.980 -27.626 -16.121 1.00 113.33 84 ASP A C 1
ATOM 622 O O . ASP A 1 84 ? 20.772 -28.558 -16.182 1.00 119.97 84 ASP A O 1
ATOM 627 N N . ALA A 1 85 ? 20.027 -26.702 -15.170 1.00 113.74 85 ALA A N 1
ATOM 628 C CA . ALA A 1 85 ? 21.071 -26.696 -14.149 1.00 112.43 85 ALA A CA 1
ATOM 629 C C . ALA A 1 85 ? 20.785 -27.676 -13.009 1.00 116.09 85 ALA A C 1
ATOM 630 O O . ALA A 1 85 ? 21.565 -27.774 -12.053 1.00 107.27 85 ALA A O 1
ATOM 632 N N . VAL A 1 86 ? 19.654 -28.376 -13.094 1.00 109.50 86 VAL A N 1
ATOM 633 C CA . VAL A 1 86 ? 19.357 -29.428 -12.131 1.00 124.16 86 VAL A CA 1
ATOM 634 C C . VAL A 1 86 ? 19.885 -30.747 -12.703 1.00 145.77 86 VAL A C 1
ATOM 635 O O . VAL A 1 86 ? 20.532 -31.532 -11.986 1.00 145.95 86 VAL A O 1
ATOM 639 N N . LYS A 1 87 ? 19.609 -30.971 -13.994 1.00 133.62 87 LYS A N 1
ATOM 640 C CA . LYS A 1 87 ? 20.336 -31.959 -14.794 1.00 135.04 87 LYS A CA 1
ATOM 641 C C . LYS A 1 87 ? 20.236 -31.657 -16.298 1.00 135.44 87 LYS A C 1
ATOM 642 O O . LYS A 1 87 ? 19.132 -31.628 -16.867 1.00 121.69 87 LYS A O 1
ATOM 648 N N . PHE A 1 88 ? 21.403 -31.382 -16.900 1.00 145.03 88 PHE A N 1
ATOM 649 C CA . PHE A 1 88 ? 21.600 -31.338 -18.361 1.00 141.20 88 PHE A CA 1
ATOM 650 C C . PHE A 1 88 ? 22.951 -31.955 -18.749 1.00 138.21 88 PHE A C 1
ATOM 651 O O . PHE A 1 88 ? 23.729 -32.379 -17.891 1.00 132.83 88 PHE A O 1
#

InterPro domains:
  IPR003735 Metal-sensitive transcriptional repressor [PF02583] (9-87)
  IPR003735 Metal-sensitive transcriptional repressor [PTHR33677] (3-90)
  IPR038390 Metal-sensitive repressor, helix protomer superfamily [G3DSA:1.20.58.1000] (1-88)